Protein AF-A0A2G6QS43-F1 (afdb_monomer_lite)

Secondary structure (DSSP, 8-state):
------TTSSHHHHHHHHHHTTPPP--HHHHHHHTTSTT-HHHHHHHHHH-TT-

Sequence (54 aa):
MGLTGGIASGKSFVARLLAEYGAVIIDADVLAREVVSSGTIGLAKIVQVFGDQV

pLDDT: mean 86.78, std 5.68, range [61.56, 95.06]

Foldseek 3Di:
DDQDDDPPPCSVVVQVVVVVVVDDDDDPVVVVDVCCPPPHPSVVVVCVVPNPPD

Structure (mmCIF, N/CA/C/O backbone):
data_AF-A0A2G6QS43-F1
#
_entry.id   AF-A0A2G6QS43-F1
#
loop_
_atom_site.group_PDB
_atom_site.id
_atom_site.type_symbol
_atom_site.label_atom_id
_atom_site.label_alt_id
_atom_site.label_comp_id
_atom_site.label_asym_id
_atom_site.label_entity_id
_atom_site.label_seq_id
_atom_site.pdbx_PDB_ins_code
_atom_site.Cartn_x
_atom_site.Cartn_y
_atom_site.Cartn_z
_atom_site.occupancy
_atom_site.B_iso_or_equiv
_atom_site.auth_seq_id
_atom_site.auth_comp_id
_atom_site.auth_asym_id
_atom_site.auth_atom_id
_atom_site.pdbx_PDB_model_num
ATOM 1 N N . MET A 1 1 ? 3.039 -11.069 -10.882 1.00 73.31 1 MET A N 1
ATOM 2 C CA . MET A 1 1 ? 4.356 -11.143 -10.206 1.00 73.31 1 MET A CA 1
ATOM 3 C C . MET A 1 1 ? 4.277 -10.321 -8.929 1.00 73.31 1 MET A C 1
ATOM 5 O O . MET A 1 1 ? 3.601 -9.302 -8.956 1.00 73.31 1 MET A O 1
ATOM 9 N N . GLY A 1 2 ? 4.891 -10.762 -7.828 1.00 81.00 2 GLY A N 1
ATOM 10 C CA . GLY A 1 2 ? 4.908 -10.009 -6.568 1.00 81.00 2 GLY A CA 1
ATOM 11 C C . GLY A 1 2 ? 6.224 -9.255 -6.395 1.00 81.00 2 GLY A C 1
ATOM 12 O O . GLY A 1 2 ? 7.284 -9.858 -6.542 1.00 81.00 2 GLY A O 1
ATOM 13 N N . LEU A 1 3 ? 6.159 -7.958 -6.089 1.00 84.50 3 LEU A N 1
ATOM 14 C CA . LEU A 1 3 ? 7.328 -7.144 -5.757 1.00 84.50 3 LEU A CA 1
ATOM 15 C C . LEU A 1 3 ? 7.411 -6.984 -4.237 1.00 84.50 3 LEU A C 1
ATOM 17 O O . LEU A 1 3 ? 6.570 -6.327 -3.630 1.00 84.50 3 LEU A O 1
ATOM 21 N N . THR A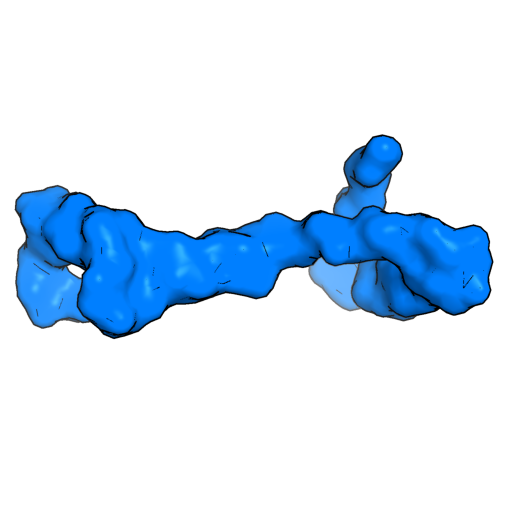 1 4 ? 8.421 -7.595 -3.621 1.00 85.81 4 THR A N 1
ATOM 22 C CA . THR A 1 4 ? 8.623 -7.583 -2.165 1.00 85.81 4 THR A CA 1
ATOM 23 C C . THR A 1 4 ? 10.039 -7.120 -1.816 1.00 85.81 4 THR A C 1
ATOM 25 O O . THR A 1 4 ? 10.865 -6.867 -2.691 1.00 85.81 4 THR A O 1
ATOM 28 N N . GLY A 1 5 ? 10.308 -6.912 -0.526 1.00 83.38 5 GLY A N 1
ATOM 29 C CA . GLY A 1 5 ? 11.573 -6.357 -0.041 1.00 83.38 5 GLY A CA 1
ATOM 30 C C . GLY A 1 5 ? 11.400 -5.574 1.260 1.00 83.38 5 GLY A C 1
ATOM 31 O O . GLY A 1 5 ? 10.315 -5.061 1.540 1.00 83.38 5 GLY A O 1
ATOM 32 N N . GLY A 1 6 ? 12.466 -5.474 2.054 1.00 86.19 6 GLY A N 1
ATOM 33 C CA . GLY A 1 6 ? 12.459 -4.791 3.353 1.00 86.19 6 GLY A CA 1
ATOM 34 C C . GLY A 1 6 ? 12.225 -3.277 3.271 1.00 86.19 6 GLY A C 1
ATOM 35 O O . GLY A 1 6 ? 12.112 -2.691 2.192 1.00 86.19 6 GLY A O 1
ATOM 36 N N . ILE A 1 7 ? 12.135 -2.616 4.424 1.00 82.94 7 ILE A N 1
ATOM 37 C CA . ILE A 1 7 ? 12.025 -1.150 4.495 1.00 82.94 7 ILE A CA 1
ATOM 38 C C . ILE A 1 7 ? 13.221 -0.514 3.764 1.00 82.94 7 ILE A C 1
ATOM 40 O O . ILE A 1 7 ? 14.335 -1.022 3.832 1.00 82.94 7 ILE A O 1
ATOM 44 N N . ALA A 1 8 ? 12.966 0.566 3.018 1.00 82.31 8 ALA A N 1
ATOM 45 C CA . ALA A 1 8 ? 13.961 1.300 2.225 1.00 82.31 8 ALA A CA 1
ATOM 46 C C . ALA A 1 8 ? 14.679 0.505 1.109 1.00 82.31 8 ALA A C 1
ATOM 48 O O . ALA A 1 8 ? 15.619 1.009 0.507 1.00 82.31 8 ALA A O 1
ATOM 49 N N . SER A 1 9 ? 14.201 -0.687 0.734 1.00 87.94 9 SER A N 1
ATOM 50 C CA . SER A 1 9 ? 14.828 -1.509 -0.318 1.00 87.94 9 SER A CA 1
ATOM 51 C C . SER A 1 9 ? 14.583 -1.031 -1.762 1.00 87.94 9 SER A C 1
ATOM 53 O O . SER A 1 9 ? 14.850 -1.769 -2.704 1.00 87.94 9 SER A O 1
ATOM 55 N N . GLY A 1 10 ? 13.989 0.150 -1.962 1.00 88.38 10 GLY A N 1
ATOM 56 C CA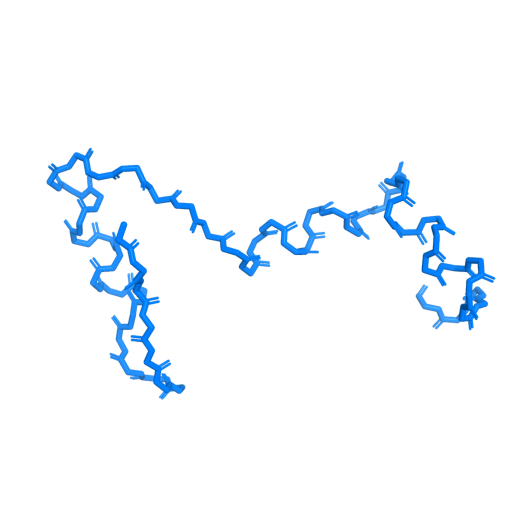 . GLY A 1 10 ? 13.736 0.697 -3.301 1.00 88.38 10 GLY A CA 1
AT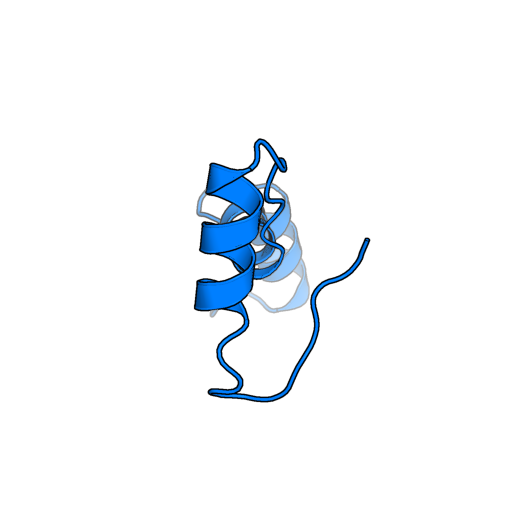OM 57 C C . GLY A 1 10 ? 12.574 0.064 -4.083 1.00 88.38 10 GLY A C 1
ATOM 58 O O . GLY A 1 10 ? 12.462 0.299 -5.282 1.00 88.38 10 GLY A O 1
ATOM 59 N N . LYS A 1 11 ? 11.667 -0.691 -3.444 1.00 90.94 11 LYS A N 1
ATOM 60 C CA . LYS A 1 11 ? 10.495 -1.291 -4.128 1.00 90.94 11 LYS A CA 1
ATOM 61 C C . LYS A 1 11 ? 9.686 -0.273 -4.928 1.00 90.94 11 LYS A C 1
ATOM 63 O O . LYS A 1 11 ? 9.354 -0.531 -6.075 1.00 90.94 11 LYS A O 1
ATOM 68 N N . SER A 1 12 ? 9.412 0.898 -4.355 1.00 87.62 12 SER A N 1
ATOM 69 C CA . SER A 1 12 ? 8.644 1.944 -5.039 1.00 87.62 12 SER A CA 1
ATOM 70 C C . SER A 1 12 ? 9.359 2.467 -6.289 1.00 87.62 12 SER A C 1
ATOM 72 O O . SER A 1 12 ? 8.698 2.862 -7.242 1.00 87.62 12 SER A O 1
ATOM 74 N N . PHE A 1 13 ? 10.696 2.438 -6.315 1.00 91.75 13 PHE A N 1
ATOM 75 C CA . PHE A 1 13 ? 11.472 2.783 -7.506 1.00 91.75 13 PHE A CA 1
ATOM 76 C C . PHE A 1 13 ? 11.317 1.712 -8.592 1.00 91.75 13 PHE A C 1
ATOM 78 O O . PHE A 1 13 ? 10.971 2.033 -9.724 1.00 91.75 13 PHE A O 1
ATOM 85 N N . VAL A 1 14 ? 11.470 0.434 -8.232 1.00 90.88 14 VAL A N 1
ATOM 86 C CA . VAL A 1 14 ? 11.292 -0.686 -9.172 1.00 90.88 14 VAL A CA 1
ATOM 87 C C . VAL A 1 14 ? 9.853 -0.761 -9.698 1.00 90.88 14 VAL A C 1
ATOM 89 O O . VAL A 1 14 ? 9.653 -0.986 -10.886 1.00 90.88 14 VAL A O 1
ATOM 92 N N . ALA A 1 15 ? 8.848 -0.522 -8.852 1.00 90.19 15 ALA A N 1
ATOM 93 C CA . ALA A 1 15 ? 7.445 -0.480 -9.262 1.00 90.19 15 ALA A CA 1
ATOM 94 C C . ALA A 1 15 ? 7.187 0.611 -10.313 1.00 90.19 15 ALA A C 1
ATOM 96 O O . ALA A 1 15 ? 6.534 0.347 -11.317 1.00 90.19 15 ALA A O 1
ATOM 97 N N . ARG A 1 16 ? 7.736 1.818 -10.117 1.00 90.88 16 ARG A N 1
ATOM 98 C CA . ARG A 1 16 ? 7.629 2.915 -11.096 1.00 90.88 16 ARG A CA 1
ATOM 99 C C . ARG A 1 16 ? 8.308 2.565 -12.413 1.00 90.88 16 ARG A C 1
ATOM 101 O O . ARG A 1 16 ? 7.708 2.755 -13.461 1.00 90.88 16 ARG A O 1
ATOM 108 N N . LEU A 1 17 ? 9.503 1.983 -12.349 1.00 93.19 17 LEU A N 1
ATOM 109 C CA . LEU A 1 17 ? 10.221 1.545 -13.541 1.00 93.19 17 LEU A CA 1
ATOM 110 C C . LEU A 1 17 ? 9.410 0.506 -14.329 1.00 93.19 17 LEU A C 1
ATOM 112 O O . LEU A 1 17 ? 9.265 0.619 -15.537 1.00 93.19 17 LEU A O 1
ATOM 116 N N . LEU A 1 18 ? 8.823 -0.484 -13.650 1.00 91.81 18 LEU A N 1
ATOM 117 C CA . LEU A 1 18 ? 7.956 -1.473 -14.296 1.00 91.81 18 LEU A CA 1
ATOM 118 C C . LEU A 1 18 ? 6.720 -0.824 -14.938 1.00 91.81 18 LEU A C 1
ATOM 120 O O . LEU A 1 18 ? 6.320 -1.236 -16.026 1.00 91.81 18 LEU A O 1
ATOM 124 N N . ALA A 1 19 ? 6.143 0.196 -14.298 1.00 92.12 19 ALA A N 1
ATOM 125 C CA . ALA A 1 19 ? 5.019 0.945 -14.852 1.00 92.12 19 ALA A CA 1
ATOM 126 C C . ALA A 1 19 ? 5.384 1.675 -16.154 1.00 92.12 19 ALA A C 1
ATOM 128 O O . ALA A 1 19 ? 4.592 1.667 -17.094 1.00 92.12 19 ALA A O 1
ATOM 129 N N . GLU A 1 20 ? 6.592 2.242 -16.248 1.00 95.06 20 GLU A N 1
ATOM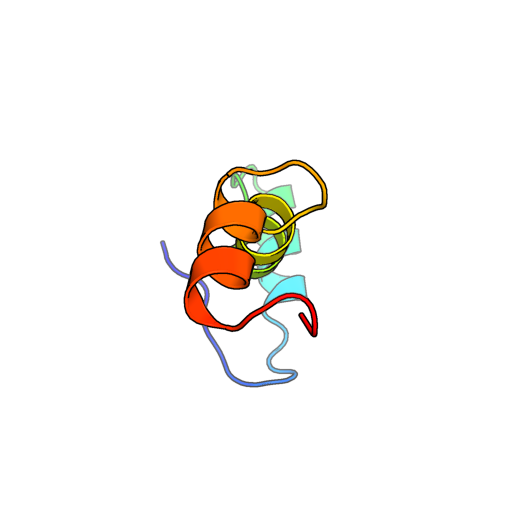 130 C CA . GLU A 1 20 ? 7.101 2.869 -17.480 1.00 95.06 20 GLU A CA 1
ATOM 131 C C . GLU A 1 20 ? 7.210 1.869 -18.643 1.00 95.06 20 GLU A C 1
ATOM 133 O O . GLU A 1 20 ? 6.999 2.235 -19.797 1.00 95.06 20 GLU A O 1
ATOM 138 N N . TYR A 1 21 ? 7.448 0.588 -18.346 1.00 93.62 21 TYR A N 1
ATOM 139 C CA . TYR A 1 21 ? 7.426 -0.500 -19.331 1.00 93.62 21 TYR A CA 1
ATOM 140 C C . TYR A 1 21 ? 6.023 -1.082 -19.587 1.00 93.62 21 TYR A C 1
ATOM 142 O O . TYR A 1 21 ? 5.892 -2.114 -20.245 1.00 93.62 21 TYR A O 1
ATOM 150 N N . GLY A 1 22 ? 4.963 -0.435 -19.091 1.00 93.94 22 GLY A N 1
ATOM 151 C CA . GLY A 1 22 ? 3.571 -0.826 -19.327 1.00 93.94 22 GLY A CA 1
ATOM 152 C C . GLY A 1 22 ? 2.999 -1.817 -18.312 1.00 93.94 22 GLY A C 1
ATOM 153 O O . GLY A 1 22 ? 1.910 -2.349 -18.530 1.00 93.94 22 GLY A O 1
ATOM 154 N N . ALA A 1 23 ? 3.691 -2.081 -17.199 1.00 91.88 23 ALA A N 1
ATOM 155 C CA . ALA A 1 23 ? 3.123 -2.900 -16.135 1.00 91.88 23 ALA A CA 1
ATOM 156 C C . ALA A 1 23 ? 2.014 -2.143 -15.389 1.00 91.88 23 ALA A C 1
ATOM 158 O O .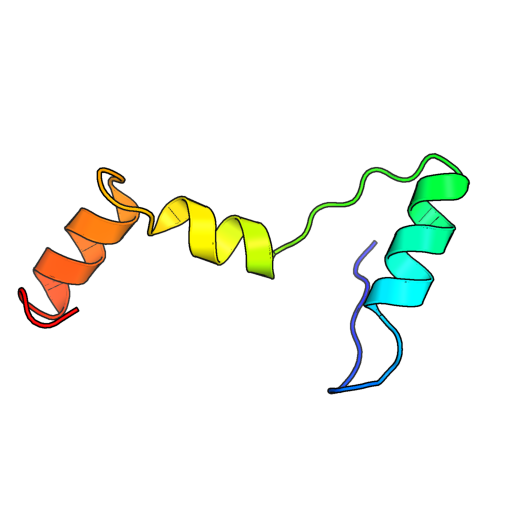 ALA A 1 23 ? 2.178 -0.996 -14.976 1.00 91.88 23 ALA A O 1
ATOM 159 N N . VAL A 1 24 ? 0.895 -2.821 -15.139 1.00 91.50 24 VAL A N 1
ATOM 160 C CA . VAL A 1 24 ? -0.139 -2.314 -14.230 1.00 91.50 24 VAL A CA 1
ATOM 161 C C . VAL A 1 24 ? 0.323 -2.538 -12.794 1.00 91.50 24 VAL A C 1
ATOM 163 O O . VAL A 1 24 ? 0.601 -3.670 -12.393 1.00 91.50 24 VAL A O 1
ATOM 166 N N . ILE A 1 25 ? 0.400 -1.458 -12.018 1.00 90.44 25 ILE A N 1
ATOM 167 C CA . ILE A 1 25 ? 0.791 -1.514 -10.610 1.00 90.44 25 ILE A CA 1
ATOM 168 C C . ILE A 1 25 ? -0.456 -1.653 -9.745 1.00 90.44 25 ILE A C 1
ATOM 170 O O . ILE A 1 25 ? -1.361 -0.827 -9.803 1.00 90.44 25 ILE A O 1
ATOM 174 N N . ILE A 1 26 ? -0.474 -2.702 -8.926 1.00 89.19 26 ILE A N 1
ATOM 175 C CA . ILE A 1 26 ? -1.479 -2.918 -7.887 1.00 89.19 26 ILE A CA 1
ATOM 176 C C . ILE A 1 26 ? -0.769 -2.715 -6.551 1.00 89.19 26 ILE A C 1
ATOM 178 O O . ILE A 1 26 ? 0.031 -3.557 -6.140 1.00 89.19 26 ILE A O 1
ATOM 182 N N . ASP A 1 27 ? -1.024 -1.579 -5.906 1.00 87.12 27 ASP A N 1
ATOM 183 C CA . ASP A 1 27 ? -0.418 -1.232 -4.621 1.00 87.12 27 ASP A CA 1
ATOM 184 C C . ASP A 1 27 ? -1.323 -1.687 -3.468 1.00 87.12 27 ASP A C 1
ATOM 186 O O . ASP A 1 27 ? -2.411 -1.151 -3.247 1.00 87.12 27 ASP A O 1
ATOM 190 N N . ALA A 1 28 ? -0.871 -2.705 -2.739 1.00 84.44 28 ALA A N 1
ATOM 191 C CA . ALA A 1 28 ? -1.619 -3.272 -1.626 1.00 84.44 28 ALA A CA 1
ATOM 192 C C . ALA A 1 28 ? -1.754 -2.303 -0.439 1.00 84.44 28 ALA A C 1
ATOM 194 O O . ALA A 1 28 ? -2.780 -2.337 0.237 1.00 84.44 28 ALA A O 1
ATOM 195 N N . ASP A 1 29 ? -0.767 -1.432 -0.199 1.00 85.75 29 ASP A N 1
ATOM 196 C CA . ASP A 1 29 ? -0.799 -0.482 0.918 1.00 85.75 29 ASP A CA 1
ATOM 197 C C . ASP A 1 29 ? -1.834 0.618 0.662 1.00 85.75 29 ASP A C 1
ATOM 199 O O . ASP A 1 29 ? -2.549 1.037 1.577 1.00 85.75 29 ASP A O 1
ATOM 20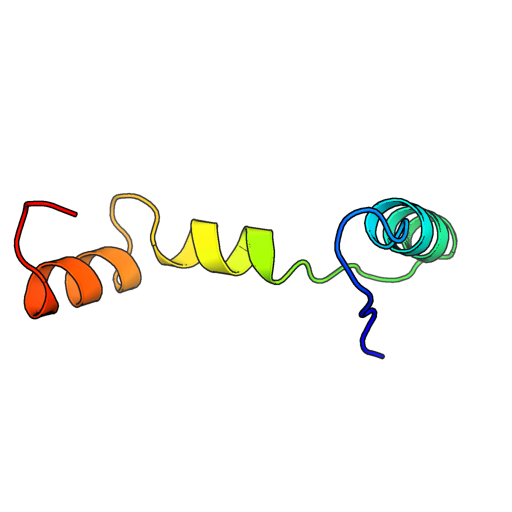3 N N . VAL A 1 30 ? -1.944 1.070 -0.592 1.00 87.62 30 VAL A N 1
ATOM 204 C CA . VAL A 1 30 ? -2.985 2.020 -1.013 1.00 87.62 30 VAL A CA 1
ATOM 205 C C . VAL A 1 30 ? -4.361 1.380 -0.875 1.00 87.62 30 VAL A C 1
ATOM 207 O O . VAL A 1 30 ? -5.224 1.929 -0.190 1.00 87.62 30 VAL A O 1
ATOM 210 N N . LEU A 1 31 ? -4.542 0.183 -1.436 1.00 86.88 31 LEU A N 1
ATOM 211 C CA . LEU A 1 31 ? -5.817 -0.530 -1.372 1.00 86.88 31 LEU A CA 1
ATOM 212 C C . LEU A 1 31 ? -6.257 -0.796 0.071 1.00 86.88 31 LEU A C 1
ATOM 214 O O . LEU A 1 31 ? -7.426 -0.613 0.399 1.00 86.88 31 LEU A O 1
ATOM 218 N N . ALA A 1 32 ? -5.328 -1.172 0.955 1.00 87.38 32 ALA A N 1
ATOM 219 C CA . ALA A 1 32 ? -5.617 -1.395 2.369 1.00 87.38 32 ALA A CA 1
ATOM 220 C C . ALA A 1 32 ? -6.155 -0.136 3.070 1.00 87.38 32 ALA A C 1
ATOM 222 O O . ALA A 1 32 ? -7.043 -0.239 3.914 1.00 87.38 32 ALA A O 1
ATOM 223 N N . ARG A 1 33 ? -5.654 1.053 2.712 1.00 88.38 33 ARG A N 1
ATOM 224 C CA . ARG A 1 33 ? -6.154 2.335 3.238 1.00 88.38 33 ARG A CA 1
ATOM 225 C C . ARG A 1 33 ? -7.508 2.708 2.648 1.00 88.38 33 ARG A C 1
ATOM 227 O O . ARG A 1 33 ? -8.366 3.217 3.361 1.00 88.38 33 ARG A O 1
ATOM 234 N N . GLU A 1 34 ? -7.713 2.447 1.362 1.00 88.94 34 GLU A N 1
ATOM 235 C CA . GLU A 1 34 ? -8.968 2.759 0.678 1.00 88.94 34 GLU A CA 1
ATOM 236 C C . GLU A 1 34 ? -10.140 1.943 1.229 1.00 88.94 34 GLU A C 1
ATOM 238 O O . GLU A 1 34 ? -11.206 2.506 1.480 1.00 88.94 34 GLU A O 1
ATOM 243 N N . VAL A 1 35 ? -9.946 0.645 1.494 1.00 87.50 35 VAL A N 1
ATOM 244 C CA . VAL A 1 35 ? -11.022 -0.233 1.995 1.00 87.50 35 VAL A CA 1
ATOM 245 C C . VAL A 1 35 ? -11.493 0.099 3.412 1.00 87.50 35 VAL A C 1
ATOM 247 O O . VAL A 1 35 ? -12.556 -0.374 3.807 1.00 87.50 35 VAL A O 1
ATOM 250 N N . VAL A 1 36 ? -10.735 0.904 4.162 1.00 88.44 36 VAL A N 1
ATOM 251 C CA . VAL A 1 36 ? -11.089 1.392 5.509 1.00 88.44 36 VAL A CA 1
ATOM 252 C C . VAL A 1 36 ? -11.323 2.901 5.548 1.00 88.44 36 VAL A C 1
ATOM 254 O O . VAL A 1 36 ? -11.383 3.496 6.620 1.00 88.44 36 VAL A O 1
ATOM 257 N N . SER A 1 37 ? -11.456 3.544 4.390 1.00 87.38 37 SER A N 1
ATOM 258 C CA . SER A 1 37 ? -11.768 4.970 4.328 1.00 87.38 37 SER A CA 1
ATOM 259 C C . SER A 1 37 ? -13.167 5.275 4.884 1.00 87.38 37 SER A C 1
ATOM 261 O O . SER A 1 37 ? -14.041 4.402 4.957 1.00 87.38 37 SER A O 1
ATOM 263 N N . SER A 1 38 ? -13.390 6.522 5.306 1.00 83.75 38 SER A N 1
ATOM 264 C CA . SER A 1 38 ? -14.667 6.961 5.878 1.00 83.75 38 SER A CA 1
ATOM 265 C C . SER A 1 38 ? -15.845 6.636 4.958 1.00 83.75 38 SER A C 1
ATOM 267 O O . SER A 1 38 ? -15.833 6.964 3.774 1.00 83.75 38 SER A O 1
ATOM 269 N N . GLY A 1 39 ? -16.878 5.999 5.512 1.00 82.88 39 GLY A N 1
ATOM 270 C CA . GLY A 1 39 ? -18.076 5.593 4.766 1.00 82.88 39 GLY A CA 1
ATOM 271 C C . GLY A 1 39 ? -17.976 4.232 4.069 1.00 82.88 39 GLY A C 1
ATOM 272 O O . GLY A 1 39 ? -18.943 3.801 3.444 1.00 82.88 39 GLY A O 1
ATOM 273 N N . THR A 1 40 ? -16.852 3.522 4.190 1.00 89.12 40 THR A N 1
ATOM 274 C CA . THR A 1 40 ? -16.721 2.156 3.666 1.00 89.12 40 THR A CA 1
ATOM 275 C C . THR A 1 40 ? -17.285 1.102 4.617 1.00 89.12 40 THR A C 1
ATOM 277 O O . THR A 1 40 ? -17.271 1.238 5.842 1.00 89.12 40 THR A O 1
ATOM 280 N N . ILE A 1 41 ? -17.716 -0.023 4.038 1.00 87.88 41 ILE A N 1
ATOM 281 C CA . ILE A 1 41 ? -18.112 -1.221 4.794 1.00 87.88 41 ILE A CA 1
ATOM 282 C C . ILE A 1 41 ? -16.932 -1.754 5.624 1.00 87.88 41 ILE A C 1
ATOM 284 O O . ILE A 1 41 ? -17.144 -2.310 6.700 1.00 87.88 41 ILE A O 1
ATOM 288 N N . GLY A 1 42 ? -15.695 -1.601 5.136 1.00 85.00 42 GLY A N 1
ATOM 289 C CA . GLY A 1 42 ? -14.503 -2.041 5.858 1.00 85.00 42 GLY A CA 1
ATOM 290 C C . GLY A 1 42 ? -14.315 -1.277 7.163 1.00 85.00 42 GLY A C 1
ATOM 291 O O . GLY A 1 42 ? -14.164 -1.915 8.204 1.00 85.00 42 GLY A O 1
ATOM 292 N N . LEU A 1 43 ? -14.441 0.054 7.142 1.00 86.56 43 LEU A N 1
ATOM 293 C CA . LEU A 1 43 ? -14.404 0.850 8.370 1.00 86.56 43 LEU A CA 1
ATOM 294 C C . LEU A 1 43 ? -15.542 0.474 9.327 1.00 86.56 43 LEU A C 1
ATOM 296 O O . LEU A 1 43 ? -15.295 0.253 10.508 1.00 86.56 43 LEU A O 1
ATOM 300 N N . ALA A 1 44 ? -16.769 0.312 8.821 1.00 85.69 44 ALA A N 1
ATOM 301 C CA . ALA A 1 44 ? -17.915 -0.067 9.653 1.00 85.69 44 ALA A CA 1
ATOM 302 C C . ALA A 1 44 ? -17.705 -1.409 10.381 1.00 85.69 44 ALA A C 1
ATOM 304 O O . ALA A 1 44 ? -18.042 -1.542 11.556 1.00 85.69 44 ALA A O 1
ATOM 305 N N . LYS A 1 45 ? -17.104 -2.399 9.709 1.00 88.94 45 LYS A N 1
ATOM 306 C CA . LYS A 1 45 ? -16.755 -3.689 10.325 1.00 88.94 45 LYS A CA 1
ATOM 307 C C . LYS A 1 45 ? -15.662 -3.555 11.381 1.00 88.94 45 LYS A C 1
ATOM 309 O O . LYS A 1 45 ? -15.722 -4.241 12.395 1.00 88.94 45 LYS A O 1
ATOM 314 N N . ILE A 1 46 ? -14.672 -2.694 11.152 1.00 86.88 46 ILE A N 1
ATOM 315 C CA . ILE A 1 46 ? -13.611 -2.433 12.130 1.00 86.88 46 ILE A CA 1
ATOM 316 C C . ILE A 1 46 ? -14.204 -1.777 13.378 1.00 86.88 46 ILE A C 1
ATOM 318 O O . ILE A 1 46 ? -13.985 -2.276 14.477 1.00 86.88 46 ILE A O 1
ATOM 322 N N . VAL A 1 47 ? -15.032 -0.743 13.212 1.00 89.12 47 VAL A N 1
ATOM 323 C CA . VAL A 1 47 ? -15.733 -0.074 14.320 1.00 89.12 47 VAL A CA 1
ATOM 324 C C . VAL A 1 47 ? -16.629 -1.054 15.085 1.00 89.12 47 VAL A C 1
ATOM 326 O O . VAL A 1 47 ? -16.623 -1.060 16.311 1.00 89.12 47 VAL A O 1
ATOM 329 N N . GLN A 1 48 ? -17.330 -1.963 14.399 1.00 88.31 48 GLN A N 1
ATOM 330 C CA . GLN A 1 48 ? -18.137 -2.996 15.061 1.00 88.31 48 GLN A CA 1
ATOM 331 C C . GLN A 1 48 ? -17.306 -3.918 15.975 1.00 88.31 48 GLN A C 1
ATOM 333 O O . GLN A 1 48 ? -17.806 -4.374 17.001 1.00 88.31 48 GLN A O 1
ATOM 338 N N . VAL A 1 49 ? -16.063 -4.228 15.595 1.00 90.25 49 VAL A N 1
ATOM 339 C CA . VAL A 1 49 ? -15.193 -5.156 16.337 1.00 90.25 49 VAL A CA 1
ATOM 340 C C . VAL A 1 49 ? -14.402 -4.447 17.438 1.00 90.25 49 VAL A C 1
ATOM 342 O O . VAL A 1 49 ? -14.219 -5.015 18.512 1.00 90.25 49 VAL A O 1
ATOM 345 N N . PHE A 1 50 ? -13.928 -3.227 17.180 1.00 89.50 50 PHE A N 1
ATOM 346 C CA . PHE A 1 50 ? -12.975 -2.518 18.040 1.00 89.50 50 PHE A CA 1
ATOM 347 C C . PHE A 1 50 ? -13.566 -1.293 18.767 1.00 89.50 50 PHE A C 1
ATOM 349 O O . PHE A 1 50 ? -12.926 -0.767 19.675 1.00 89.50 50 PHE A O 1
ATOM 356 N N . GLY A 1 51 ? -14.791 -0.878 18.434 1.00 80.31 51 GLY A N 1
ATOM 357 C CA . GLY A 1 51 ? -15.478 0.286 19.004 1.00 80.31 51 GLY A CA 1
ATOM 358 C C . GLY A 1 51 ? -15.144 1.611 18.305 1.00 80.31 51 GLY A C 1
ATOM 359 O O . GLY A 1 51 ? -14.274 1.678 17.442 1.00 80.31 51 GLY A O 1
ATOM 360 N N . ASP A 1 52 ? -15.824 2.687 18.711 1.00 76.94 52 ASP A N 1
ATOM 361 C CA . ASP A 1 52 ? -15.763 4.023 18.078 1.00 76.94 52 ASP A CA 1
ATOM 362 C C . ASP A 1 52 ? -14.452 4.804 18.335 1.00 76.94 52 ASP A C 1
ATOM 364 O O . ASP A 1 52 ? -14.372 5.999 18.063 1.00 76.94 52 ASP A O 1
ATOM 368 N N . GLN A 1 53 ? -13.426 4.162 18.905 1.00 72.94 53 GLN A N 1
ATOM 369 C CA . GLN A 1 53 ? -12.115 4.778 19.168 1.00 72.94 53 GLN A CA 1
ATOM 370 C C . GLN A 1 53 ? -11.109 4.575 18.021 1.00 72.94 53 GLN A C 1
ATOM 372 O O . GLN A 1 53 ? -9.940 4.936 18.174 1.00 72.94 53 GLN A O 1
ATOM 377 N N . VAL A 1 54 ? -11.550 3.973 16.909 1.00 61.56 54 VAL A N 1
ATOM 378 C CA . VAL A 1 54 ? -10.753 3.727 15.696 1.00 61.56 54 VAL A CA 1
ATOM 379 C C . VAL A 1 54 ? -10.933 4.837 14.671 1.00 61.56 54 VAL A C 1
ATOM 381 O O . VAL A 1 54 ? -12.092 5.250 14.448 1.00 61.56 54 VAL A O 1
#

Radius of gyration: 15.55 Å; chains: 1; bounding box: 33×18×38 Å